Protein AF-A0A953ENS4-F1 (afdb_monomer)

Secondary structure (DSSP, 8-state):
-HHHHHHH-TT--HHHHHHHHTTTTTGGGS-GGGS-SHHHHHHHHHHHHHHHHHHHHHHHHHHTT--HHHHHHHHHHHHTTTTTT-HHHHHHHHHHHHHIIIIIHHHHHHHHGGGHHHHHHHHHTT--HHHHHHHHHS---HHHHHHHHHHHSPP-

Radius of gyration: 16.5 Å; Cα contacts (8 Å, |Δi|>4): 152; chains: 1; bounding box: 38×35×41 Å

pLDDT: mean 93.65, std 7.54, range [42.72, 98.81]

Mean predicted aligned error: 3.53 Å

Sequence (156 aa):
MTAWLHVLAPDADDAQRLAARAHHFRRWTTPRTDCPAGRAGYLRWRRDAHRRHAEEVGGLLRTCGVDETVIADTMRIVAKDGLRTDSRVQVHEDALCLVFFELQGMSTAALLGERTEGVVAKTLAKMSDLGRGHLAEASIAPEVRAVIDAALSPEG

Nearest PDB structures (foldseek):
  5dqw-assembly1_B  TM=6.756E-01  e=1.036E+00  Bacillus subtilis
  2pq7-assembly1_A-2  TM=4.472E-01  e=1.397E+00  uncultured Thermotogales bacterium
  2qgs-assembly1_B  TM=3.469E-01  e=6.864E+00  Staphylococcus epidermidis ATCC 12228

Foldseek 3Di:
DQVLCCVLPVPDDPLLNLLLVLALPVVVVDDLVVFDDDDVRNVVSVLVSLQVSLVVSLVVVVVVVDDVVSSVSNSCLSSLPCQVNDPSNLSSLLSVLLCCQAPPLVVVCVVQPVCSLVVLLVSVVSHDPSSVVVSVVRDGDVVSVVSNVVSVDPPD

Solvent-accessible surface area (backbone atoms only — not comparable to full-atom values): 8587 Å² total; per-residue (Å²): 72,60,69,45,37,49,71,78,38,73,83,57,48,70,27,55,56,50,24,39,72,46,60,72,44,71,49,80,81,60,54,73,84,82,42,59,78,64,70,70,30,49,55,50,51,54,54,54,47,24,49,48,31,14,54,54,50,38,54,52,41,52,77,71,70,51,56,68,69,46,37,54,50,18,24,34,44,46,44,47,56,48,59,86,77,33,68,76,28,34,51,54,50,18,22,47,49,47,44,37,48,51,78,38,30,63,68,48,34,71,74,42,52,90,50,31,61,68,48,51,48,58,50,57,75,66,39,50,71,70,40,50,56,51,52,74,73,48,81,48,56,69,73,50,45,54,53,50,52,59,66,67,47,76,83,128

Structure (mmCIF, N/CA/C/O backbone):
data_AF-A0A953ENS4-F1
#
_entry.id   AF-A0A953ENS4-F1
#
loop_
_atom_site.group_PDB
_atom_site.id
_atom_site.type_symbol
_atom_site.label_atom_id
_atom_site.label_alt_id
_atom_site.label_comp_id
_atom_site.label_asym_id
_atom_site.label_entity_id
_atom_site.label_seq_id
_atom_site.pdbx_PDB_ins_code
_atom_site.Cartn_x
_atom_site.Cartn_y
_atom_site.Cartn_z
_atom_site.occupancy
_atom_site.B_iso_or_equiv
_atom_site.auth_seq_id
_atom_site.auth_comp_id
_atom_site.auth_asym_id
_atom_site.auth_atom_id
_atom_site.pdbx_PDB_model_num
ATOM 1 N N . MET A 1 1 ? 5.106 -4.814 4.179 1.00 95.06 1 MET A N 1
ATOM 2 C CA . MET A 1 1 ? 3.977 -3.950 4.591 1.00 95.06 1 MET A CA 1
ATOM 3 C C . MET A 1 1 ? 4.139 -3.481 6.023 1.00 95.06 1 MET A C 1
ATOM 5 O O . MET A 1 1 ? 4.412 -2.310 6.209 1.00 95.06 1 MET A O 1
ATOM 9 N N . THR A 1 2 ? 4.038 -4.360 7.028 1.00 96.81 2 THR A N 1
ATOM 10 C CA . THR A 1 2 ? 4.109 -3.965 8.451 1.00 96.81 2 THR A CA 1
ATOM 11 C C . THR A 1 2 ? 5.393 -3.229 8.841 1.00 96.81 2 THR A C 1
ATOM 13 O O . THR A 1 2 ? 5.307 -2.258 9.585 1.00 96.81 2 THR A O 1
ATOM 16 N N . ALA A 1 3 ? 6.554 -3.656 8.327 1.00 96.62 3 ALA A N 1
ATOM 17 C CA . ALA A 1 3 ? 7.828 -2.975 8.572 1.00 96.62 3 ALA A CA 1
ATOM 18 C C . ALA A 1 3 ? 7.807 -1.531 8.042 1.00 96.62 3 ALA A C 1
ATOM 20 O O . ALA A 1 3 ? 8.006 -0.593 8.802 1.00 96.62 3 ALA A O 1
ATOM 21 N N . TRP A 1 4 ? 7.444 -1.347 6.770 1.00 97.75 4 TRP A N 1
ATOM 22 C CA . TRP A 1 4 ? 7.308 -0.015 6.179 1.00 97.75 4 TRP A CA 1
ATOM 23 C C . TRP A 1 4 ? 6.231 0.847 6.837 1.00 97.75 4 TRP A C 1
ATOM 25 O O . TRP A 1 4 ? 6.435 2.046 6.963 1.00 97.75 4 TRP A O 1
ATOM 35 N N . LEU A 1 5 ? 5.125 0.266 7.316 1.00 98.19 5 LEU A N 1
ATOM 36 C CA . LEU A 1 5 ? 4.141 1.022 8.095 1.00 98.19 5 LEU A CA 1
ATOM 37 C C . LEU A 1 5 ? 4.766 1.596 9.376 1.00 98.19 5 LEU A C 1
ATOM 39 O O . LEU A 1 5 ? 4.524 2.754 9.673 1.00 98.19 5 LEU A O 1
ATOM 43 N N . HIS A 1 6 ? 5.585 0.825 10.103 1.00 97.69 6 HIS A N 1
ATOM 44 C CA . HIS A 1 6 ? 6.248 1.323 11.320 1.00 97.69 6 HIS A CA 1
ATOM 45 C C . HIS A 1 6 ? 7.221 2.468 11.035 1.00 97.69 6 HIS A C 1
ATOM 47 O O . HIS A 1 6 ? 7.390 3.335 11.882 1.00 97.69 6 HIS A O 1
ATOM 53 N N . VAL A 1 7 ? 7.854 2.470 9.860 1.00 97.81 7 VAL A N 1
ATOM 54 C CA . VAL A 1 7 ? 8.747 3.557 9.439 1.00 97.81 7 VAL A CA 1
ATOM 55 C C . VAL A 1 7 ? 7.943 4.797 9.039 1.00 97.81 7 VAL A C 1
ATOM 57 O O . VAL A 1 7 ? 8.233 5.892 9.503 1.00 97.81 7 VAL A O 1
ATOM 60 N N . LEU A 1 8 ? 6.918 4.626 8.199 1.00 97.94 8 LEU A N 1
ATOM 61 C CA . LEU A 1 8 ? 6.158 5.733 7.606 1.00 97.94 8 LEU A CA 1
ATOM 62 C C . LEU A 1 8 ? 5.118 6.352 8.549 1.00 97.94 8 LEU A C 1
ATOM 64 O O . LEU A 1 8 ? 4.773 7.521 8.406 1.00 97.94 8 LEU A O 1
ATOM 68 N N . ALA A 1 9 ? 4.580 5.562 9.474 1.00 97.81 9 ALA A N 1
ATOM 69 C CA . ALA A 1 9 ? 3.610 5.985 10.475 1.00 97.81 9 ALA A CA 1
ATOM 70 C C . ALA A 1 9 ? 3.875 5.240 11.798 1.00 97.81 9 ALA A C 1
ATOM 72 O O . ALA A 1 9 ? 3.176 4.272 12.112 1.00 97.81 9 ALA A O 1
ATOM 73 N N . PRO A 1 10 ? 4.877 5.673 12.587 1.00 97.44 10 PRO A N 1
ATOM 74 C CA . PRO A 1 10 ? 5.221 5.045 13.868 1.00 97.44 10 PRO A CA 1
ATOM 75 C C . PRO A 1 10 ? 4.040 4.978 14.848 1.00 97.44 10 PRO A C 1
ATOM 77 O O . PRO A 1 10 ? 3.871 3.987 15.562 1.00 97.44 10 PRO A O 1
ATOM 80 N N . ASP A 1 11 ? 3.174 5.992 14.801 1.00 97.06 11 ASP A N 1
ATOM 81 C CA . ASP A 1 11 ? 1.976 6.123 15.635 1.00 97.06 11 ASP A CA 1
ATOM 82 C C . ASP A 1 11 ? 0.719 5.519 14.985 1.00 97.06 11 ASP A C 1
ATOM 84 O O . ASP A 1 11 ? -0.401 5.832 15.383 1.00 97.06 11 ASP A O 1
ATOM 88 N N . ALA A 1 12 ? 0.882 4.659 13.970 1.00 97.94 12 ALA A N 1
ATOM 89 C CA . ALA A 1 12 ? -0.232 3.994 13.303 1.00 97.94 12 ALA A CA 1
ATOM 90 C C . ALA A 1 12 ? -1.148 3.292 14.315 1.00 97.94 12 ALA A C 1
ATOM 92 O O . ALA A 1 12 ? -0.686 2.494 15.143 1.00 97.94 12 ALA A O 1
ATOM 93 N N . ASP A 1 13 ? -2.446 3.563 14.205 1.00 98.06 13 ASP A N 1
ATOM 94 C CA . ASP A 1 13 ? -3.473 2.978 15.062 1.00 98.06 13 ASP A CA 1
ATOM 95 C C . ASP A 1 13 ? -3.755 1.501 14.734 1.00 98.06 13 ASP A C 1
ATOM 97 O O . ASP A 1 13 ? -3.183 0.904 13.812 1.00 98.06 13 ASP A O 1
ATOM 101 N N . ASP A 1 14 ? -4.652 0.889 15.507 1.00 98.25 14 ASP A N 1
ATOM 102 C CA . ASP A 1 14 ? -5.014 -0.517 15.338 1.00 98.25 14 ASP A CA 1
ATOM 103 C C . ASP A 1 14 ? -5.580 -0.814 13.947 1.00 98.25 14 ASP A C 1
ATOM 105 O O . ASP A 1 14 ? -5.239 -1.844 13.358 1.00 98.25 14 ASP A O 1
ATOM 109 N N . ALA A 1 15 ? -6.367 0.096 13.367 1.00 98.56 15 ALA A N 1
ATOM 110 C CA . ALA A 1 15 ? -6.934 -0.099 12.038 1.00 98.56 15 ALA A CA 1
ATOM 111 C C . ALA A 1 15 ? -5.8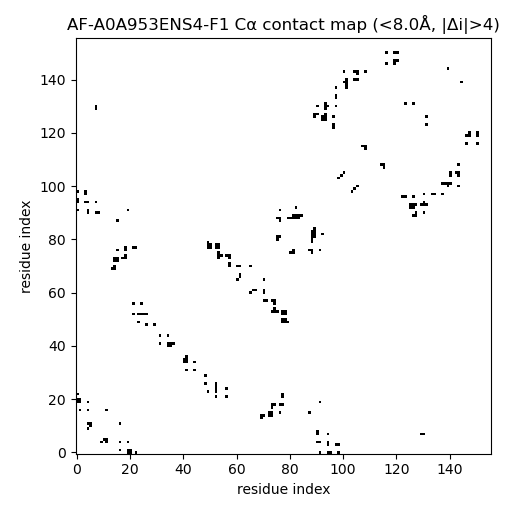49 -0.122 10.951 1.00 98.56 15 ALA A C 1
ATOM 113 O O . ALA A 1 15 ? -5.845 -1.005 10.088 1.00 98.56 15 ALA A O 1
ATOM 114 N N . GLN A 1 16 ? -4.869 0.782 11.018 1.00 98.62 16 GLN A N 1
ATOM 115 C CA . GLN A 1 16 ? -3.711 0.774 10.122 1.00 98.62 16 GLN A CA 1
ATOM 116 C C . GLN A 1 16 ? -2.858 -0.489 10.319 1.00 98.62 16 GLN A C 1
ATOM 118 O O . GLN A 1 16 ? -2.477 -1.158 9.352 1.00 98.62 16 GLN A O 1
ATOM 123 N N . ARG A 1 17 ? -2.602 -0.906 11.564 1.00 98.62 17 ARG A N 1
ATOM 124 C CA . ARG A 1 17 ? -1.836 -2.136 11.845 1.00 98.62 17 ARG A CA 1
ATOM 125 C C . ARG 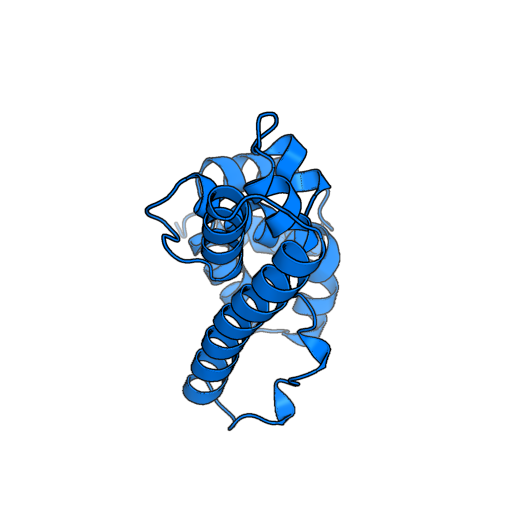A 1 17 ? -2.530 -3.383 11.293 1.00 98.62 17 ARG A C 1
ATOM 127 O O . ARG A 1 17 ? -1.863 -4.249 10.716 1.00 98.62 17 ARG A O 1
ATOM 134 N N . LEU A 1 18 ? -3.852 -3.476 11.439 1.00 98.62 18 LEU A N 1
ATOM 135 C CA . LEU A 1 18 ? -4.664 -4.558 10.880 1.00 98.62 18 LEU A CA 1
ATOM 136 C C . LEU A 1 18 ? -4.660 -4.518 9.349 1.00 98.62 18 LEU A C 1
ATOM 138 O O . LEU A 1 18 ? -4.361 -5.531 8.713 1.00 98.62 18 LEU A O 1
ATOM 142 N N . ALA A 1 19 ? -4.883 -3.349 8.746 1.00 98.62 19 ALA A N 1
ATOM 143 C CA . ALA A 1 19 ? -4.909 -3.189 7.295 1.00 98.62 19 ALA A CA 1
ATOM 144 C C . ALA A 1 19 ? -3.568 -3.551 6.633 1.00 98.62 19 ALA A C 1
ATOM 146 O O . ALA A 1 19 ? -3.547 -4.166 5.565 1.00 98.62 19 ALA A O 1
ATOM 147 N N . ALA A 1 20 ? -2.432 -3.240 7.268 1.00 98.31 20 ALA A N 1
ATOM 148 C CA . ALA A 1 20 ? -1.116 -3.623 6.753 1.00 98.31 20 ALA A CA 1
ATOM 149 C C . ALA A 1 20 ? -0.892 -5.144 6.753 1.00 98.31 20 ALA A C 1
ATOM 151 O O . ALA A 1 20 ? -0.244 -5.661 5.840 1.00 98.31 20 ALA A O 1
ATOM 152 N N . ARG A 1 21 ? -1.436 -5.865 7.743 1.00 98.00 21 ARG A N 1
ATOM 153 C CA . ARG A 1 21 ? -1.402 -7.339 7.800 1.00 98.00 21 ARG A CA 1
ATOM 154 C C . ARG A 1 21 ? -2.391 -7.979 6.827 1.00 98.00 21 ARG A C 1
ATOM 156 O O . ARG A 1 21 ? -2.110 -9.034 6.273 1.00 98.00 21 ARG A O 1
ATOM 163 N N . ALA A 1 22 ? -3.513 -7.313 6.584 1.00 97.69 22 ALA A N 1
ATOM 164 C CA . ALA A 1 22 ? -4.539 -7.713 5.628 1.00 97.69 22 ALA A CA 1
ATOM 165 C C . ALA A 1 22 ? -4.201 -7.361 4.165 1.00 97.69 22 ALA A C 1
ATOM 167 O O . ALA A 1 22 ? -5.022 -7.533 3.260 1.00 97.69 22 ALA A O 1
ATOM 168 N N . HIS A 1 23 ? -2.998 -6.856 3.893 1.00 91.81 23 HIS A N 1
ATOM 169 C CA . HIS A 1 23 ? -2.596 -6.525 2.537 1.00 91.81 23 HIS A CA 1
ATOM 170 C C . HIS A 1 23 ? -2.669 -7.755 1.611 1.00 91.81 23 HIS A C 1
ATOM 172 O O . HIS A 1 23 ? -2.073 -8.792 1.888 1.00 91.81 23 HIS A O 1
ATOM 178 N N . HIS A 1 24 ? -3.402 -7.626 0.495 1.00 93.00 24 HIS A N 1
ATOM 179 C CA . HIS A 1 24 ? -3.693 -8.724 -0.442 1.00 93.00 24 HIS A CA 1
ATOM 180 C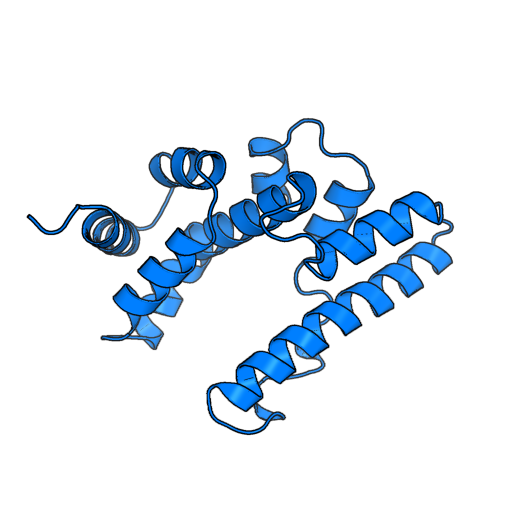 C . HIS A 1 24 ? -4.367 -9.953 0.204 1.00 93.00 24 HIS A C 1
ATOM 182 O O . HIS A 1 24 ? -4.174 -11.077 -0.270 1.00 93.00 24 HIS A O 1
ATOM 188 N N . PHE A 1 25 ? -5.168 -9.750 1.256 1.00 97.56 25 PHE A N 1
ATOM 189 C CA . PHE A 1 25 ? -5.870 -10.820 1.965 1.00 97.56 25 PHE A CA 1
ATOM 190 C C . PHE A 1 25 ? -6.593 -11.776 1.008 1.00 97.56 25 PHE A C 1
ATOM 192 O O . PHE A 1 25 ? -7.473 -11.362 0.266 1.00 97.56 25 PHE A O 1
ATOM 199 N N . ARG A 1 26 ? -6.206 -13.059 1.003 1.00 95.94 26 ARG A N 1
ATOM 200 C CA . ARG A 1 26 ? -6.797 -14.104 0.144 1.00 95.94 26 ARG A CA 1
ATOM 201 C C . ARG A 1 26 ? -6.823 -13.792 -1.353 1.00 95.94 26 ARG A C 1
ATOM 203 O O . ARG A 1 26 ? -7.544 -14.438 -2.099 1.00 95.94 26 ARG A O 1
ATOM 210 N N . ARG A 1 27 ? -5.974 -12.889 -1.851 1.00 94.94 27 ARG A N 1
ATOM 211 C CA . ARG A 1 27 ? -5.944 -12.515 -3.279 1.00 94.94 27 ARG A CA 1
ATOM 212 C C . ARG A 1 27 ? -5.781 -13.712 -4.228 1.00 94.94 27 ARG A C 1
ATOM 214 O O . ARG A 1 27 ? -6.263 -13.660 -5.359 1.00 94.94 27 ARG A O 1
ATOM 221 N N . TRP A 1 28 ? -5.114 -14.777 -3.776 1.00 94.38 28 TRP A N 1
ATOM 222 C CA . TRP A 1 28 ? -4.890 -16.011 -4.539 1.00 94.38 28 TRP A CA 1
ATOM 223 C C . TRP A 1 28 ? -6.174 -16.791 -4.862 1.00 94.38 28 TRP A C 1
ATOM 225 O O . TRP A 1 28 ? -6.154 -17.588 -5.792 1.00 94.38 28 TRP A O 1
ATOM 235 N N . THR A 1 29 ? -7.285 -16.563 -4.152 1.00 94.50 29 THR A N 1
ATOM 236 C CA . THR A 1 29 ? -8.568 -17.248 -4.408 1.00 94.50 29 THR A CA 1
ATOM 237 C C . THR A 1 29 ? -9.302 -16.711 -5.635 1.00 94.50 29 THR A C 1
ATOM 239 O O . THR A 1 29 ? -10.211 -17.361 -6.138 1.00 94.50 29 THR A O 1
ATOM 242 N N . THR A 1 30 ? -8.895 -15.545 -6.147 1.00 92.12 30 THR A N 1
ATOM 243 C CA . THR A 1 30 ? -9.400 -14.983 -7.406 1.00 92.12 30 THR A CA 1
ATOM 244 C C . THR A 1 30 ? -8.243 -14.650 -8.345 1.00 92.12 30 THR A C 1
ATOM 246 O O . THR A 1 30 ? -7.838 -13.482 -8.429 1.00 92.12 30 THR A O 1
ATOM 249 N N . PRO A 1 31 ? -7.671 -15.654 -9.029 1.00 93.44 31 PRO A N 1
ATOM 250 C CA . PRO A 1 31 ? -6.602 -15.460 -9.999 1.00 93.44 31 PRO A CA 1
ATOM 251 C C . PRO A 1 31 ? -6.944 -14.418 -11.069 1.00 93.44 31 PRO A C 1
ATOM 253 O O . PRO A 1 31 ? -8.076 -14.307 -11.538 1.00 93.44 31 PRO A O 1
ATOM 256 N N . ARG A 1 32 ? -5.938 -13.654 -11.517 1.00 91.94 32 ARG A N 1
ATOM 257 C CA . ARG A 1 32 ? -6.112 -12.701 -12.630 1.00 91.94 32 ARG A CA 1
ATOM 258 C C . ARG A 1 32 ? -6.535 -13.411 -13.921 1.00 91.94 32 ARG A C 1
ATOM 260 O O . ARG A 1 32 ? -7.211 -12.791 -14.738 1.00 91.94 32 ARG A O 1
ATOM 267 N N . THR A 1 33 ? -6.121 -14.657 -14.123 1.00 92.38 33 THR A N 1
ATOM 268 C CA . THR A 1 33 ? -6.416 -15.472 -15.314 1.00 92.38 33 THR A CA 1
ATOM 269 C C . THR A 1 33 ? -7.905 -15.709 -15.528 1.00 92.38 33 THR A C 1
ATOM 271 O O . THR A 1 33 ? -8.327 -15.853 -16.669 1.00 92.38 33 THR A O 1
ATOM 274 N N . ASP A 1 34 ? -8.702 -15.637 -14.464 1.00 90.81 34 ASP A N 1
ATOM 275 C CA . ASP A 1 34 ? -10.141 -15.917 -14.505 1.00 90.81 34 ASP A CA 1
ATOM 276 C C . ASP A 1 34 ? -10.952 -14.699 -14.980 1.00 90.81 34 ASP A C 1
ATOM 278 O O . ASP A 1 34 ? -12.163 -14.762 -15.175 1.00 90.81 34 ASP A O 1
ATOM 282 N N . CYS A 1 35 ? -10.291 -13.552 -15.168 1.00 90.62 35 CYS A N 1
ATOM 283 C CA . CYS A 1 35 ? -10.904 -12.320 -15.650 1.00 90.62 35 CYS A CA 1
ATOM 284 C C . CYS A 1 35 ? -10.548 -12.051 -17.120 1.00 90.62 35 CYS A C 1
ATOM 286 O O . CYS A 1 35 ? -9.421 -12.336 -17.537 1.00 90.62 35 CYS A O 1
ATOM 288 N N . PRO A 1 36 ? -11.430 -11.381 -17.893 1.00 94.50 36 PRO A N 1
ATOM 289 C CA . PRO A 1 36 ? -11.154 -11.032 -19.284 1.00 94.50 36 PRO A CA 1
ATOM 290 C C . PRO A 1 36 ? -9.785 -10.372 -19.483 1.00 94.50 36 PRO A C 1
ATOM 292 O O . PRO A 1 36 ? -9.315 -9.585 -18.648 1.00 94.50 36 PRO A O 1
ATOM 295 N N . ALA A 1 37 ? -9.127 -10.690 -20.594 1.00 93.94 37 ALA A N 1
ATOM 296 C CA . ALA A 1 37 ? -7.833 -10.118 -20.942 1.00 93.94 37 ALA A CA 1
ATOM 297 C C . ALA A 1 37 ? -7.902 -8.586 -21.130 1.00 93.94 37 ALA A C 1
ATOM 299 O O . ALA A 1 37 ? -8.968 -7.970 -21.204 1.00 93.94 37 ALA A O 1
ATOM 300 N N . GLY A 1 38 ? -6.730 -7.954 -21.179 1.00 93.81 38 GLY A N 1
ATOM 301 C CA . GLY A 1 38 ? -6.604 -6.519 -21.421 1.00 93.81 38 GLY A CA 1
ATOM 302 C C . GLY A 1 38 ? -6.820 -5.629 -20.192 1.00 93.81 38 GLY A C 1
ATOM 303 O O . GLY A 1 38 ? -7.083 -6.076 -19.067 1.00 93.81 38 GLY A O 1
ATOM 304 N N . ARG A 1 39 ? -6.661 -4.320 -20.420 1.00 92.62 39 ARG A N 1
ATOM 305 C CA . ARG A 1 39 ? -6.637 -3.284 -19.375 1.00 92.62 39 ARG A CA 1
ATOM 306 C C . ARG A 1 39 ? -7.957 -3.189 -18.612 1.00 92.62 39 ARG A C 1
ATOM 308 O O . ARG A 1 39 ? -7.941 -3.127 -17.387 1.00 92.62 39 ARG A O 1
ATOM 315 N N . ALA A 1 40 ? -9.088 -3.197 -19.316 1.00 95.44 40 ALA A N 1
ATOM 316 C CA . ALA A 1 40 ? -10.402 -3.055 -18.691 1.00 95.44 40 ALA A CA 1
ATOM 317 C C . ALA A 1 40 ? -10.716 -4.225 -17.741 1.00 95.44 40 ALA A C 1
ATOM 319 O O . ALA A 1 40 ? -11.160 -3.999 -16.616 1.00 95.44 40 ALA A O 1
ATOM 320 N N . GLY A 1 41 ? -10.417 -5.462 -18.155 1.00 96.19 41 GLY A N 1
ATOM 321 C CA . GLY A 1 41 ? -10.568 -6.643 -17.302 1.00 96.19 41 GLY A CA 1
ATOM 322 C C . GLY A 1 41 ? -9.652 -6.604 -16.077 1.00 96.19 41 GLY A C 1
ATOM 323 O O . GLY A 1 41 ? -10.108 -6.864 -14.968 1.00 96.19 41 GLY A O 1
ATOM 324 N N . TYR A 1 42 ? -8.397 -6.173 -16.248 1.00 94.31 42 TYR A N 1
ATOM 325 C CA . TYR A 1 42 ? -7.458 -5.997 -15.133 1.00 94.31 42 TYR A CA 1
ATOM 326 C C . TYR A 1 42 ? -7.938 -4.964 -14.103 1.00 94.31 42 TYR A C 1
ATOM 328 O O . TYR A 1 42 ? -7.878 -5.217 -12.900 1.00 94.31 42 TYR A O 1
ATOM 336 N N . LEU A 1 43 ? -8.426 -3.805 -14.558 1.00 93.88 43 LEU A N 1
ATOM 337 C CA . LEU A 1 43 ? -8.891 -2.747 -13.661 1.00 93.88 43 LEU A CA 1
ATOM 338 C C . LEU A 1 43 ? -10.135 -3.169 -12.871 1.00 93.88 43 LEU A C 1
ATOM 340 O O . LEU A 1 43 ? -10.200 -2.885 -11.675 1.00 93.88 43 LEU A O 1
ATOM 344 N N . ARG A 1 44 ? -11.078 -3.879 -13.512 1.00 95.06 44 ARG A N 1
ATOM 345 C CA . ARG A 1 44 ? -12.245 -4.459 -12.828 1.00 95.06 44 ARG A CA 1
ATOM 346 C C . ARG A 1 44 ? -11.818 -5.473 -11.773 1.00 95.06 44 ARG A C 1
ATOM 348 O O . ARG A 1 44 ? -12.140 -5.281 -10.608 1.00 95.06 44 ARG A O 1
ATOM 355 N N . TRP A 1 45 ? -11.003 -6.456 -12.161 1.00 96.38 45 TRP A N 1
ATOM 356 C CA . TRP A 1 45 ? -10.480 -7.471 -11.245 1.00 96.38 45 TRP A CA 1
ATOM 357 C C . TRP A 1 45 ? -9.804 -6.855 -10.019 1.00 96.38 45 TRP A C 1
ATOM 359 O O . TRP A 1 45 ? -10.096 -7.238 -8.892 1.00 96.38 45 TRP A O 1
ATOM 369 N N . ARG A 1 46 ? -8.936 -5.856 -10.223 1.00 94.75 46 ARG A N 1
ATOM 370 C CA . ARG A 1 46 ? -8.234 -5.177 -9.128 1.00 94.75 46 ARG A CA 1
ATOM 371 C C . ARG A 1 46 ? -9.200 -4.478 -8.168 1.00 94.75 46 ARG A C 1
ATOM 373 O O . ARG A 1 46 ? -9.039 -4.603 -6.959 1.00 94.75 46 ARG A O 1
ATOM 380 N N . ARG A 1 47 ? -10.188 -3.750 -8.696 1.00 94.50 47 ARG A N 1
ATOM 381 C CA . ARG A 1 47 ? -11.207 -3.068 -7.881 1.00 94.50 47 ARG A CA 1
ATOM 382 C C . ARG A 1 47 ? -12.039 -4.075 -7.087 1.00 94.50 47 ARG A C 1
ATOM 384 O O . ARG A 1 47 ? -12.236 -3.893 -5.891 1.00 94.50 47 ARG A O 1
ATOM 391 N N . ASP A 1 48 ? -12.496 -5.138 -7.741 1.00 95.25 48 ASP A N 1
ATOM 392 C CA . ASP A 1 48 ? -13.316 -6.162 -7.096 1.00 95.25 48 ASP A CA 1
ATOM 393 C C . ASP A 1 48 ? -12.508 -6.947 -6.047 1.00 95.25 48 ASP A C 1
ATOM 395 O O . ASP A 1 48 ?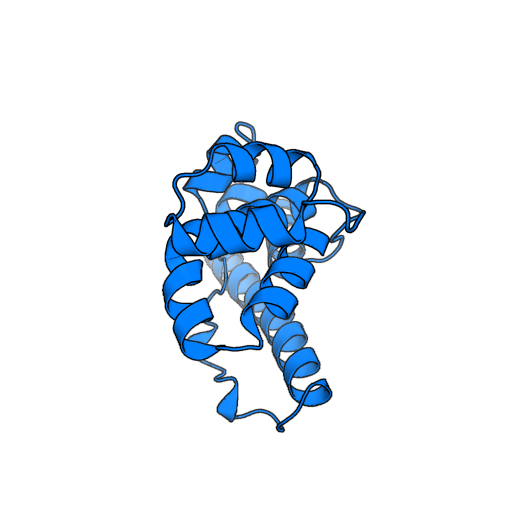 -13.051 -7.310 -5.008 1.00 95.25 48 ASP A O 1
ATOM 399 N N . ALA A 1 49 ? -11.201 -7.138 -6.270 1.00 96.12 49 ALA A N 1
ATOM 400 C CA . ALA A 1 49 ? -10.294 -7.703 -5.277 1.00 96.12 49 ALA A CA 1
ATOM 401 C C . ALA A 1 49 ? -10.183 -6.818 -4.029 1.00 96.12 49 ALA A C 1
ATOM 403 O O . ALA A 1 49 ? -10.353 -7.324 -2.929 1.00 96.12 49 ALA A O 1
ATOM 404 N N . HIS A 1 50 ? -9.967 -5.505 -4.175 1.00 95.88 50 HIS A N 1
ATOM 405 C CA . HIS A 1 50 ? -9.906 -4.593 -3.024 1.00 95.88 50 HIS A CA 1
ATOM 406 C C . HIS A 1 50 ? -11.189 -4.635 -2.180 1.00 95.88 50 HIS A C 1
ATOM 408 O O . HIS A 1 50 ? -11.105 -4.767 -0.960 1.00 95.88 50 HIS A O 1
ATOM 414 N N . ARG A 1 51 ? -12.363 -4.584 -2.830 1.00 96.38 51 ARG A N 1
ATOM 415 C CA . ARG A 1 51 ? -13.664 -4.681 -2.148 1.00 96.38 51 ARG A CA 1
ATOM 416 C C . ARG A 1 51 ? -13.785 -5.990 -1.366 1.00 96.38 51 ARG A C 1
ATOM 418 O O . ARG A 1 51 ? -14.063 -5.960 -0.175 1.00 96.38 51 ARG A O 1
ATOM 425 N N . ARG A 1 52 ? -13.510 -7.124 -2.015 1.00 97.25 52 ARG A N 1
ATOM 426 C CA . ARG A 1 52 ? -13.602 -8.442 -1.375 1.00 97.25 52 ARG A CA 1
ATOM 427 C C . ARG A 1 52 ? -12.633 -8.589 -0.208 1.00 97.25 52 ARG A C 1
ATOM 429 O O . ARG A 1 52 ? -13.019 -9.098 0.835 1.00 97.25 52 ARG A O 1
ATOM 436 N N . HIS A 1 53 ? -11.386 -8.136 -0.365 1.00 98.12 53 HIS A N 1
ATOM 437 C CA . HIS A 1 53 ? -10.411 -8.171 0.723 1.00 98.12 53 HIS A CA 1
ATOM 438 C C . HIS A 1 53 ? -10.941 -7.405 1.941 1.00 98.12 53 HIS A C 1
ATOM 440 O O . HIS A 1 53 ? -10.867 -7.919 3.049 1.00 98.12 53 HIS A O 1
ATOM 446 N N . ALA A 1 54 ? -11.507 -6.211 1.737 1.00 98.25 54 ALA A N 1
ATOM 447 C CA . ALA A 1 54 ? -12.092 -5.425 2.817 1.00 98.25 54 ALA A CA 1
ATOM 448 C C . ALA A 1 54 ? -13.284 -6.149 3.467 1.00 98.25 54 ALA A C 1
ATOM 450 O O . ALA A 1 54 ? -13.314 -6.290 4.684 1.00 98.25 54 ALA A O 1
ATOM 451 N N . GLU A 1 55 ? -14.228 -6.664 2.676 1.00 98.19 55 GLU A N 1
ATOM 452 C CA . GLU A 1 55 ? -15.401 -7.399 3.175 1.00 98.19 55 GLU A CA 1
ATOM 453 C C . GLU A 1 55 ? -15.012 -8.641 3.991 1.00 98.19 55 GLU A C 1
ATOM 455 O O . GLU A 1 55 ? -15.502 -8.827 5.106 1.00 98.19 55 GLU A O 1
ATOM 460 N N . GLU A 1 56 ? -14.099 -9.470 3.478 1.00 98.50 56 GLU A N 1
ATOM 461 C CA . GLU A 1 56 ? -13.662 -10.689 4.165 1.00 98.50 56 GLU A CA 1
ATOM 462 C C . GLU A 1 56 ? -12.861 -10.390 5.437 1.00 98.50 56 GLU A C 1
ATOM 464 O O . GLU A 1 56 ? -13.054 -11.056 6.455 1.00 98.50 56 GLU A O 1
ATOM 469 N N . VAL A 1 57 ? -11.986 -9.379 5.402 1.00 98.62 57 VAL A N 1
ATOM 470 C CA . VAL A 1 57 ? -11.237 -8.930 6.584 1.00 98.62 57 VAL A CA 1
ATOM 471 C C . VAL A 1 57 ? -12.198 -8.388 7.631 1.00 98.62 57 VAL A C 1
ATOM 473 O O . VAL A 1 57 ? -12.099 -8.773 8.790 1.00 98.62 57 VAL A O 1
ATOM 476 N N . GLY A 1 58 ? -13.168 -7.562 7.238 1.00 98.69 58 GLY A N 1
ATOM 477 C CA . GLY A 1 58 ? -14.181 -7.054 8.156 1.00 98.69 58 GLY A CA 1
ATOM 478 C C . GLY A 1 58 ? -15.008 -8.175 8.779 1.00 98.69 58 GLY A C 1
ATOM 479 O O . GLY A 1 58 ? -15.217 -8.185 9.988 1.00 98.69 58 GLY A O 1
ATOM 480 N N . GLY A 1 59 ? -15.424 -9.165 7.983 1.00 98.62 59 GLY A N 1
ATOM 481 C CA . GLY A 1 59 ? -16.089 -10.368 8.485 1.00 98.62 59 GLY A CA 1
ATOM 482 C C . GLY A 1 59 ? -15.247 -11.103 9.529 1.00 98.62 59 GLY A C 1
ATOM 483 O O . GLY A 1 59 ? -15.738 -11.382 10.620 1.00 98.62 59 GLY A O 1
ATOM 484 N N . LEU A 1 60 ? -13.967 -11.347 9.235 1.00 98.69 60 LEU A N 1
ATOM 485 C CA . LEU A 1 60 ? -13.039 -11.996 10.164 1.00 98.69 60 LEU A CA 1
ATOM 486 C C . LEU A 1 60 ? -12.875 -11.197 11.465 1.00 98.69 60 LEU A C 1
ATOM 488 O O . LEU A 1 60 ? -12.998 -11.765 12.546 1.00 98.69 60 LEU A O 1
ATOM 492 N N . LEU A 1 61 ? -12.650 -9.886 11.381 1.00 98.69 61 LEU A N 1
ATOM 493 C CA . LEU A 1 61 ? -12.449 -9.041 12.560 1.00 98.69 61 LEU A CA 1
ATOM 494 C C . LEU A 1 61 ? -13.687 -9.000 13.466 1.00 98.69 61 LEU A C 1
ATOM 496 O O . LEU A 1 61 ? -13.536 -9.042 14.687 1.00 98.69 61 LEU A O 1
ATOM 500 N N . ARG A 1 62 ? -14.902 -9.023 12.895 1.00 98.62 62 ARG A N 1
ATOM 501 C CA . ARG A 1 62 ? -16.143 -9.146 13.682 1.00 98.62 62 ARG A CA 1
ATOM 502 C C . ARG A 1 62 ? -16.188 -10.453 14.467 1.00 98.62 62 ARG A C 1
ATOM 504 O O . ARG A 1 62 ? -16.557 -10.436 15.636 1.00 98.62 62 ARG A O 1
ATOM 511 N N . THR A 1 63 ? -15.757 -11.575 13.878 1.00 98.56 63 THR A N 1
ATOM 512 C CA . THR A 1 63 ? -15.684 -12.856 14.614 1.00 98.56 63 THR A CA 1
ATOM 513 C C . THR A 1 63 ? -14.677 -12.831 15.762 1.00 98.56 63 THR A C 1
ATOM 515 O O . THR A 1 63 ? -14.814 -13.591 16.716 1.00 98.56 63 THR A O 1
ATOM 518 N N . CYS A 1 64 ? -13.689 -11.938 15.694 1.00 98.25 64 CYS A N 1
ATOM 519 C CA . CYS A 1 64 ? -12.713 -11.718 16.755 1.00 98.25 64 CYS A CA 1
ATOM 520 C C . CYS A 1 64 ? -13.175 -10.695 17.809 1.00 98.25 64 CYS A C 1
ATOM 522 O O . CYS A 1 64 ? -12.426 -10.442 18.748 1.00 98.25 64 CYS A O 1
ATOM 524 N N . GLY A 1 65 ? -14.367 -10.101 17.668 1.00 98.19 65 GLY A N 1
ATOM 525 C CA . GLY A 1 65 ? -14.894 -9.110 18.611 1.00 98.19 65 GLY A CA 1
ATOM 526 C C . GLY A 1 65 ? -14.216 -7.737 18.537 1.00 98.19 65 GLY A C 1
ATOM 527 O O . GLY A 1 65 ? -14.219 -7.010 19.527 1.00 98.19 65 GLY A O 1
ATOM 528 N N . VAL A 1 66 ? -13.610 -7.387 17.398 1.00 98.56 66 VAL A N 1
ATOM 529 C CA . VAL A 1 66 ? -13.014 -6.057 17.187 1.00 98.56 66 VAL A CA 1
ATOM 530 C C . VAL A 1 66 ? -14.116 -4.998 17.087 1.00 98.56 66 VAL A C 1
ATOM 532 O O . VAL A 1 66 ? -15.184 -5.259 16.535 1.00 98.56 66 VAL A O 1
ATOM 535 N N . ASP A 1 67 ? -13.849 -3.803 17.614 1.00 98.50 67 ASP A N 1
ATOM 536 C CA . ASP A 1 67 ? -14.778 -2.674 17.566 1.00 98.50 67 ASP A CA 1
ATOM 537 C C . ASP A 1 67 ? -15.147 -2.278 16.122 1.00 98.50 67 ASP A C 1
ATOM 539 O O . ASP A 1 67 ? -14.290 -2.217 15.236 1.00 98.50 67 ASP A O 1
ATOM 543 N N . GLU A 1 68 ? -16.426 -1.976 15.877 1.00 98.31 68 GLU A N 1
ATOM 544 C CA . GLU A 1 68 ? -16.944 -1.722 14.526 1.00 98.31 68 GLU A CA 1
ATOM 545 C C . GLU A 1 68 ? -16.320 -0.474 13.875 1.00 98.31 68 GLU A C 1
ATOM 547 O O . GLU A 1 68 ? -16.156 -0.444 12.655 1.00 98.31 68 GLU A O 1
ATOM 552 N N . THR A 1 69 ? -15.901 0.530 14.655 1.00 98.44 69 THR A N 1
ATOM 553 C CA . THR A 1 69 ? -15.214 1.715 14.112 1.00 98.44 69 THR A CA 1
ATOM 554 C C . THR A 1 69 ? -13.822 1.359 13.592 1.00 98.44 69 THR A C 1
ATOM 556 O O . THR A 1 69 ? -13.455 1.750 12.481 1.00 98.44 69 THR A O 1
ATOM 559 N N . VAL A 1 70 ? -13.086 0.516 14.325 1.00 98.69 70 VAL A N 1
ATOM 560 C CA . VAL A 1 70 ? -11.777 -0.015 13.907 1.00 98.69 70 VAL A CA 1
ATOM 561 C C . VAL A 1 70 ? -11.928 -0.905 12.673 1.00 98.69 70 VAL A C 1
ATOM 563 O O . VAL A 1 70 ? -11.106 -0.846 11.753 1.00 98.69 70 VAL A O 1
ATOM 566 N N . ILE A 1 71 ? -12.994 -1.708 12.614 1.00 98.81 71 ILE A N 1
ATOM 567 C CA . ILE A 1 71 ? -13.309 -2.543 11.450 1.00 98.81 71 ILE A CA 1
ATOM 568 C C . ILE A 1 71 ? -13.584 -1.674 10.224 1.00 98.81 71 ILE A C 1
ATOM 570 O O . ILE A 1 71 ? -12.968 -1.895 9.180 1.00 98.81 71 ILE A O 1
ATOM 574 N N . ALA A 1 72 ? -14.454 -0.671 10.343 1.00 98.56 72 ALA A N 1
ATOM 575 C CA . ALA A 1 72 ? -14.792 0.231 9.248 1.00 98.56 72 ALA A CA 1
ATOM 576 C C . ALA A 1 72 ? -13.553 0.970 8.709 1.00 98.56 72 ALA A C 1
ATOM 578 O O . ALA A 1 72 ? -13.344 1.023 7.494 1.00 98.56 72 ALA A O 1
ATOM 579 N N . ASP A 1 73 ? -12.691 1.469 9.598 1.00 98.44 73 ASP A N 1
ATOM 580 C CA . ASP A 1 73 ? -11.419 2.097 9.233 1.00 98.44 73 ASP A CA 1
ATOM 581 C C . ASP A 1 73 ? -10.471 1.122 8.520 1.00 98.44 73 ASP A C 1
ATOM 583 O O . ASP A 1 73 ? -9.918 1.441 7.463 1.00 98.44 73 ASP A O 1
ATOM 587 N N . THR A 1 74 ? -10.325 -0.097 9.051 1.00 98.75 74 THR A N 1
ATOM 588 C CA . THR A 1 74 ? -9.491 -1.146 8.444 1.00 98.75 74 THR A CA 1
ATOM 589 C C . THR A 1 74 ? -9.973 -1.464 7.030 1.00 98.75 74 THR A C 1
ATOM 591 O O . THR A 1 74 ? -9.179 -1.529 6.088 1.00 98.75 74 THR A O 1
ATOM 594 N N . MET A 1 75 ? -11.287 -1.641 6.870 1.00 98.62 75 MET A N 1
ATOM 595 C CA . MET A 1 75 ? -11.923 -1.935 5.589 1.00 98.62 75 MET A CA 1
ATOM 596 C C . MET A 1 75 ? -11.684 -0.813 4.577 1.00 98.62 75 MET A C 1
ATOM 598 O O . MET A 1 75 ? -11.325 -1.105 3.435 1.00 98.62 75 MET A O 1
ATOM 602 N N . ARG A 1 76 ? -11.815 0.454 4.992 1.00 98.31 76 ARG A N 1
ATOM 603 C CA . ARG A 1 76 ? -11.553 1.626 4.140 1.00 98.31 76 ARG A CA 1
ATOM 604 C C . ARG A 1 76 ? -10.128 1.611 3.588 1.00 98.31 76 ARG A C 1
ATOM 606 O O . ARG A 1 76 ? -9.930 1.729 2.376 1.00 98.31 76 ARG A O 1
ATOM 613 N N . ILE A 1 77 ? -9.143 1.376 4.457 1.00 98.44 77 ILE A N 1
ATOM 614 C CA . ILE A 1 77 ? -7.728 1.323 4.070 1.00 98.44 77 ILE A CA 1
ATOM 615 C C . ILE A 1 77 ? -7.459 0.144 3.122 1.00 98.44 77 ILE A C 1
ATOM 617 O O . ILE A 1 77 ? -6.827 0.323 2.079 1.00 98.44 77 ILE A O 1
ATOM 621 N N . VAL A 1 78 ? -7.968 -1.058 3.424 1.00 98.12 78 VAL A N 1
ATOM 622 C CA . VAL A 1 78 ? -7.799 -2.248 2.563 1.00 98.12 78 VAL A CA 1
ATOM 623 C C . VAL A 1 78 ? -8.453 -2.052 1.190 1.00 98.12 78 VAL A C 1
ATOM 625 O O . VAL A 1 78 ? -7.889 -2.463 0.170 1.00 98.12 78 VAL A O 1
ATOM 628 N N . ALA A 1 79 ? -9.610 -1.386 1.146 1.00 97.25 79 ALA A N 1
ATOM 629 C CA . ALA A 1 79 ? -10.304 -1.042 -0.091 1.00 97.25 79 ALA A CA 1
ATOM 630 C C . ALA A 1 79 ? -9.583 0.049 -0.909 1.00 97.25 79 ALA A C 1
ATOM 632 O O . ALA A 1 79 ? -9.855 0.202 -2.106 1.00 97.25 79 ALA A O 1
ATOM 633 N N . LYS A 1 80 ? -8.630 0.761 -0.290 1.00 96.75 80 LYS A N 1
ATOM 634 C CA . LYS A 1 80 ? -7.985 1.983 -0.794 1.00 96.75 80 LYS A CA 1
ATOM 635 C C . LYS A 1 80 ? -8.971 3.124 -1.046 1.00 96.75 80 LYS A C 1
ATOM 637 O O . LYS A 1 80 ? -8.793 3.907 -1.982 1.00 96.75 80 LYS A O 1
ATOM 642 N N . ASP A 1 81 ? -10.024 3.188 -0.244 1.00 97.06 81 ASP A N 1
ATOM 643 C CA . ASP A 1 81 ? -10.988 4.279 -0.297 1.00 97.06 81 ASP A CA 1
ATOM 644 C C . ASP A 1 81 ? -10.376 5.529 0.347 1.00 97.06 81 ASP A C 1
ATOM 646 O O . ASP A 1 81 ? -9.840 5.446 1.444 1.00 97.06 81 ASP A O 1
ATOM 650 N N . GLY A 1 82 ? -10.380 6.660 -0.359 1.00 95.88 82 GLY A N 1
ATOM 651 C CA . GLY A 1 82 ? -9.647 7.868 0.043 1.00 95.88 82 GLY A CA 1
ATOM 652 C C . GLY A 1 82 ? -8.180 7.932 -0.408 1.00 95.88 82 GLY A C 1
ATOM 653 O O . GLY A 1 82 ? -7.429 8.775 0.074 1.00 95.88 82 GLY A O 1
ATOM 654 N N . LEU A 1 83 ? -7.724 7.082 -1.337 1.00 96.38 83 LEU A N 1
ATOM 655 C CA . LEU A 1 83 ? -6.359 7.187 -1.872 1.00 96.38 83 LEU A CA 1
ATOM 656 C C . LEU A 1 83 ? -6.098 8.590 -2.464 1.00 96.38 83 LEU A C 1
ATOM 658 O O . LEU A 1 83 ? -6.881 9.063 -3.286 1.00 96.38 83 LEU A O 1
ATOM 662 N N . ARG A 1 84 ? -4.966 9.211 -2.096 1.00 95.06 84 ARG A N 1
ATOM 663 C CA . ARG A 1 84 ? -4.563 10.611 -2.376 1.00 95.06 84 ARG A CA 1
ATOM 664 C C . ARG A 1 84 ? -5.298 11.708 -1.601 1.00 95.06 84 ARG A C 1
ATOM 666 O O . ARG A 1 84 ? -4.860 12.851 -1.672 1.00 95.06 84 ARG A O 1
ATOM 673 N N . THR A 1 85 ? -6.374 11.403 -0.881 1.00 96.81 85 THR A N 1
ATOM 674 C CA . THR A 1 85 ? -7.132 12.401 -0.097 1.00 96.81 85 THR A CA 1
ATOM 675 C C . THR A 1 85 ? -7.100 12.132 1.406 1.00 96.81 85 THR A C 1
ATOM 677 O O . THR A 1 85 ? -7.220 13.065 2.189 1.00 96.81 85 THR A O 1
ATOM 680 N N . ASP A 1 86 ? -6.909 10.879 1.809 1.00 97.50 86 ASP A N 1
ATOM 681 C CA . ASP A 1 86 ? -6.709 10.438 3.186 1.00 97.50 86 ASP A CA 1
ATOM 682 C C . ASP A 1 86 ? -5.239 10.030 3.370 1.00 97.50 86 ASP A C 1
ATOM 684 O O . ASP A 1 86 ? -4.726 9.135 2.686 1.00 97.50 86 ASP A O 1
ATOM 688 N N . SER A 1 87 ? -4.548 10.695 4.297 1.00 97.38 87 SER A N 1
ATOM 689 C CA . SER A 1 87 ? -3.135 10.444 4.589 1.00 97.38 87 SER A CA 1
ATOM 690 C C . SER A 1 87 ? -2.889 9.036 5.135 1.00 97.38 87 SER A C 1
ATOM 692 O O . SER A 1 87 ? -1.882 8.422 4.782 1.00 97.38 87 SER A O 1
ATOM 694 N N . ARG A 1 88 ? -3.821 8.473 5.918 1.00 97.44 88 ARG A N 1
ATOM 695 C CA . ARG A 1 88 ? -3.715 7.104 6.449 1.00 97.44 88 ARG A CA 1
ATOM 696 C C . ARG A 1 88 ? -3.751 6.096 5.309 1.00 97.44 88 ARG A C 1
ATOM 698 O O . ARG A 1 88 ? -2.976 5.148 5.303 1.00 97.44 88 ARG A O 1
ATOM 705 N N . VAL A 1 89 ? -4.592 6.318 4.302 1.00 98.12 89 VAL A N 1
ATOM 706 C CA . VAL A 1 89 ? -4.684 5.444 3.120 1.00 98.12 89 VAL A CA 1
ATOM 707 C C . VAL A 1 89 ? -3.466 5.624 2.214 1.00 98.12 89 VAL A C 1
ATOM 709 O O . VAL A 1 89 ? -2.919 4.641 1.709 1.00 98.12 89 VAL A O 1
ATOM 712 N N . GLN A 1 90 ? -3.001 6.863 2.036 1.00 98.50 90 GLN A N 1
ATOM 713 C CA . GLN A 1 90 ? -1.823 7.165 1.224 1.00 98.50 90 GLN A CA 1
ATOM 714 C C . GLN A 1 90 ? -0.549 6.513 1.784 1.00 98.50 90 GLN A C 1
ATOM 716 O O . GLN A 1 90 ? 0.186 5.893 1.018 1.00 98.50 90 GLN A O 1
ATOM 721 N N . VAL A 1 91 ? -0.337 6.540 3.105 1.00 98.25 91 VAL A N 1
ATOM 722 C CA . VAL A 1 91 ? 0.799 5.858 3.756 1.00 98.25 91 VAL A CA 1
ATOM 723 C C . VAL A 1 91 ? 0.825 4.360 3.433 1.00 98.25 91 VAL A C 1
ATOM 725 O O . VAL A 1 91 ? 1.890 3.774 3.240 1.00 98.25 91 VAL A O 1
ATOM 728 N N . HIS A 1 92 ? -0.339 3.717 3.317 1.00 98.44 92 HIS A N 1
ATOM 729 C CA . HIS A 1 92 ? -0.409 2.305 2.938 1.00 98.44 92 HIS A CA 1
ATOM 730 C C . HIS A 1 92 ? -0.066 2.062 1.462 1.00 98.44 92 HIS A C 1
ATOM 732 O O . HIS A 1 92 ? 0.504 1.016 1.141 1.00 98.44 92 HIS A O 1
ATOM 738 N N . GLU A 1 93 ? -0.384 2.997 0.561 1.00 98.25 93 GLU A N 1
ATOM 739 C CA . GLU A 1 93 ? 0.070 2.928 -0.834 1.00 98.25 93 GLU A CA 1
ATOM 740 C C . GLU A 1 93 ? 1.586 3.127 -0.931 1.00 98.25 93 GLU A C 1
ATOM 742 O O . GLU A 1 93 ? 2.246 2.391 -1.667 1.00 98.25 93 GLU A O 1
ATOM 747 N N . ASP A 1 94 ? 2.146 4.054 -0.152 1.00 98.50 94 ASP A N 1
ATOM 748 C CA . ASP A 1 94 ? 3.589 4.295 -0.089 1.00 98.50 94 ASP A CA 1
ATOM 749 C C . ASP A 1 94 ? 4.327 3.052 0.424 1.00 98.50 94 ASP A C 1
ATOM 751 O O . ASP A 1 94 ? 5.241 2.556 -0.237 1.00 98.50 94 ASP A O 1
ATOM 755 N N . ALA A 1 95 ? 3.858 2.469 1.536 1.00 98.25 95 ALA A N 1
ATOM 756 C CA . ALA A 1 95 ? 4.388 1.223 2.086 1.00 98.25 95 ALA A CA 1
ATOM 757 C C . ALA A 1 95 ? 4.336 0.074 1.066 1.0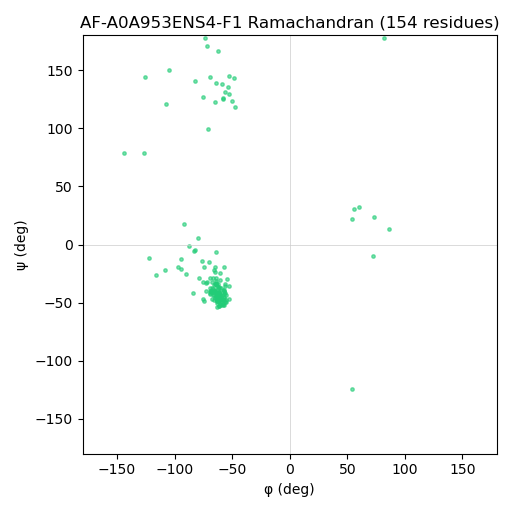0 98.25 95 ALA A C 1
ATOM 759 O O . ALA A 1 95 ? 5.265 -0.727 0.980 1.00 98.25 95 ALA A O 1
ATOM 760 N N . LEU A 1 96 ? 3.260 -0.016 0.280 1.00 97.19 96 LEU A N 1
ATOM 761 C CA . LEU A 1 96 ? 3.132 -1.013 -0.781 1.00 97.19 96 LEU A CA 1
ATOM 762 C C . LEU A 1 96 ? 4.142 -0.789 -1.910 1.00 97.19 96 LEU A C 1
ATOM 764 O O . LEU A 1 96 ? 4.741 -1.751 -2.388 1.00 97.19 96 LEU A O 1
ATOM 768 N N . CYS A 1 97 ? 4.336 0.455 -2.344 1.00 97.12 97 CYS A N 1
ATOM 769 C CA . CYS A 1 97 ? 5.297 0.772 -3.396 1.00 97.12 97 CYS A CA 1
ATOM 770 C C . CYS A 1 97 ? 6.737 0.479 -2.952 1.00 97.12 97 CYS A C 1
ATOM 772 O O . CYS A 1 97 ? 7.501 -0.090 -3.728 1.00 97.12 97 CYS A O 1
ATOM 774 N N . LEU A 1 98 ? 7.083 0.782 -1.699 1.00 97.50 98 LEU A N 1
ATOM 775 C CA . LEU A 1 98 ? 8.396 0.466 -1.129 1.00 97.50 98 LEU A CA 1
ATOM 776 C C . LEU A 1 98 ? 8.639 -1.047 -1.083 1.00 97.50 98 LEU A C 1
ATOM 778 O O . LEU A 1 98 ? 9.643 -1.517 -1.609 1.00 97.50 98 LEU A O 1
ATOM 782 N N . VAL A 1 99 ? 7.670 -1.826 -0.582 1.00 96.00 99 VAL A N 1
ATOM 783 C CA . VAL A 1 99 ? 7.727 -3.303 -0.614 1.00 96.00 99 VAL A CA 1
ATOM 784 C C . VAL A 1 99 ? 7.896 -3.830 -2.038 1.00 96.00 99 VAL A C 1
ATOM 786 O O . VAL A 1 99 ? 8.644 -4.781 -2.261 1.00 96.00 99 VAL A O 1
ATOM 789 N N . PHE A 1 100 ? 7.180 -3.243 -3.002 1.00 95.19 100 PHE A N 1
ATOM 790 C CA . PHE A 1 100 ? 7.285 -3.632 -4.403 1.00 95.19 100 PHE A CA 1
ATOM 791 C C . PHE A 1 100 ? 8.710 -3.429 -4.922 1.00 95.19 100 PHE A C 1
ATOM 793 O O . PHE A 1 100 ? 9.280 -4.364 -5.477 1.00 95.19 100 PHE A O 1
ATOM 800 N N . PHE A 1 101 ? 9.302 -2.250 -4.726 1.00 95.38 101 PHE A N 1
ATOM 801 C CA . PHE A 1 101 ? 10.653 -1.984 -5.213 1.00 95.38 101 PHE A CA 1
ATOM 802 C C . PHE A 1 101 ? 11.716 -2.826 -4.503 1.00 95.38 101 PHE A C 1
ATOM 804 O O . PHE A 1 101 ? 12.598 -3.362 -5.170 1.00 95.38 101 PHE A O 1
ATOM 811 N N . GLU A 1 102 ? 11.592 -2.999 -3.189 1.00 93.75 102 GLU A N 1
ATOM 812 C CA . GLU A 1 102 ? 12.542 -3.749 -2.365 1.00 93.75 102 GLU A CA 1
ATOM 813 C C . GLU A 1 102 ? 12.534 -5.253 -2.677 1.00 93.75 102 GLU A C 1
ATOM 815 O O . GLU A 1 102 ? 13.586 -5.856 -2.869 1.00 93.75 102 GLU A O 1
ATOM 820 N N . LEU A 1 103 ? 11.352 -5.875 -2.763 1.00 91.50 103 LEU A N 1
ATOM 821 C CA . LEU A 1 103 ? 11.241 -7.340 -2.803 1.00 91.50 103 LEU A CA 1
ATOM 822 C C . LEU A 1 103 ? 10.835 -7.903 -4.166 1.00 91.50 103 LEU A C 1
ATOM 824 O O . LEU A 1 103 ? 11.036 -9.087 -4.434 1.00 91.50 103 LEU A O 1
ATOM 828 N N . GLN A 1 104 ? 10.205 -7.093 -5.018 1.00 89.19 104 GLN A N 1
ATOM 829 C CA . GLN A 1 104 ? 9.602 -7.556 -6.272 1.00 89.19 104 GLN A CA 1
ATOM 830 C C . GLN A 1 104 ? 10.157 -6.846 -7.504 1.00 89.19 104 GLN A C 1
ATOM 832 O O . GLN A 1 104 ? 9.901 -7.306 -8.617 1.00 89.19 104 GLN A O 1
ATOM 837 N N . GLY A 1 105 ? 10.912 -5.757 -7.335 1.00 85.31 105 GLY A N 1
ATOM 838 C CA . GLY A 1 105 ? 11.402 -4.927 -8.431 1.00 85.31 105 GLY A CA 1
ATOM 839 C C . GLY A 1 105 ? 12.189 -5.736 -9.459 1.00 85.31 105 GLY A C 1
ATOM 840 O O . GLY A 1 105 ? 11.854 -5.702 -10.639 1.00 85.31 105 GLY A O 1
ATOM 841 N N . MET A 1 106 ? 13.155 -6.540 -9.003 1.00 87.62 106 MET A N 1
ATOM 842 C CA . MET A 1 106 ? 14.022 -7.349 -9.873 1.00 87.62 106 MET A CA 1
ATOM 843 C C . MET A 1 106 ? 13.254 -8.400 -10.675 1.00 87.62 106 MET A C 1
ATOM 845 O O . MET A 1 106 ? 13.343 -8.448 -11.901 1.00 87.62 106 MET A O 1
ATOM 849 N N . SER A 1 107 ? 12.467 -9.238 -9.996 1.00 86.69 107 SER A N 1
ATOM 850 C CA . SER A 1 107 ? 11.695 -10.298 -10.657 1.00 86.69 107 SER A CA 1
ATOM 851 C C . SER A 1 107 ? 10.630 -9.723 -11.591 1.00 86.69 107 SER A C 1
ATOM 853 O O . SER A 1 107 ? 10.373 -10.273 -12.663 1.00 86.69 107 SER A O 1
ATOM 855 N N . THR A 1 108 ? 10.054 -8.576 -11.227 1.00 82.25 108 THR A N 1
ATOM 856 C CA . THR A 1 108 ? 9.106 -7.856 -12.076 1.00 82.25 108 THR A CA 1
ATOM 857 C C . THR A 1 108 ? 9.795 -7.260 -13.301 1.00 82.25 108 THR A C 1
ATOM 859 O O . THR A 1 108 ? 9.258 -7.387 -14.397 1.00 82.25 108 THR A O 1
ATOM 862 N N . ALA A 1 109 ? 10.979 -6.660 -13.157 1.00 84.31 109 ALA A N 1
ATOM 863 C CA . ALA A 1 109 ? 11.745 -6.119 -14.279 1.00 84.31 109 ALA A CA 1
ATOM 864 C C . ALA A 1 109 ? 12.111 -7.216 -15.292 1.00 84.31 109 ALA A C 1
ATOM 866 O O . ALA A 1 109 ? 11.849 -7.069 -16.486 1.00 84.31 109 ALA A O 1
ATOM 867 N N . ALA A 1 110 ? 12.597 -8.366 -14.809 1.00 86.38 110 ALA A N 1
ATOM 868 C CA . ALA A 1 110 ? 12.902 -9.522 -15.653 1.00 86.38 110 ALA A CA 1
ATOM 869 C C . ALA A 1 110 ? 11.676 -10.019 -16.443 1.00 86.38 110 ALA A C 1
ATOM 871 O O . ALA A 1 110 ? 11.786 -10.361 -17.618 1.00 86.38 110 ALA A O 1
ATOM 872 N N . LEU A 1 111 ? 10.489 -10.016 -15.824 1.00 84.31 111 LEU A N 1
ATOM 873 C CA . LEU A 1 111 ? 9.235 -10.406 -16.479 1.00 84.31 111 LEU A CA 1
ATOM 874 C C . LEU A 1 111 ? 8.731 -9.360 -17.489 1.00 84.31 111 LEU A C 1
ATOM 876 O O . LEU A 1 111 ? 8.047 -9.694 -18.461 1.00 84.31 111 LEU A O 1
ATOM 880 N N . LEU A 1 112 ? 8.979 -8.077 -17.224 1.00 84.19 112 LEU A N 1
ATOM 881 C CA . LEU A 1 112 ? 8.410 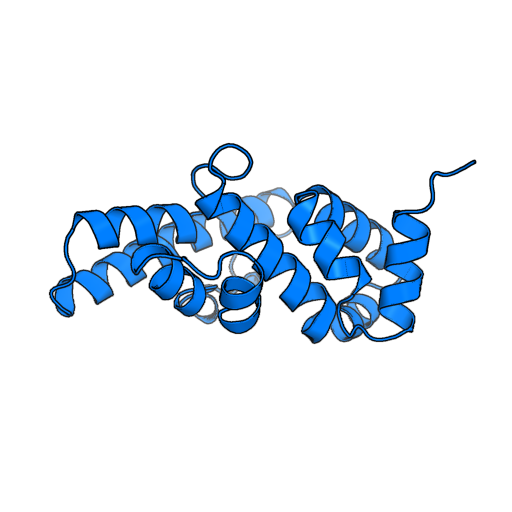-6.977 -17.996 1.00 84.19 112 LEU A CA 1
ATOM 882 C C . LEU A 1 112 ? 9.268 -6.541 -19.181 1.00 84.19 112 LEU A C 1
ATOM 884 O O . LEU A 1 112 ? 8.685 -6.007 -20.131 1.00 84.19 112 LEU A O 1
ATOM 888 N N . GLY A 1 113 ? 10.586 -6.757 -19.140 1.00 87.88 113 GLY A N 1
ATOM 889 C CA . GLY A 1 113 ? 11.515 -6.324 -20.186 1.00 87.88 113 GLY A CA 1
ATOM 890 C C . GLY A 1 113 ? 11.380 -4.824 -20.458 1.00 87.88 113 GLY A C 1
ATOM 891 O O . GLY A 1 113 ? 11.402 -4.017 -19.529 1.00 87.88 113 GLY A O 1
ATOM 892 N N . GLU A 1 114 ? 11.126 -4.454 -21.714 1.00 86.94 114 GLU A N 1
ATOM 893 C CA . GLU A 1 114 ? 10.929 -3.065 -22.171 1.00 86.94 114 GLU A CA 1
ATOM 894 C C . GLU A 1 114 ? 9.789 -2.317 -21.449 1.00 86.94 114 GLU A C 1
ATOM 896 O O . GLU A 1 114 ? 9.741 -1.092 -21.432 1.00 86.94 114 GLU A O 1
ATOM 901 N N . ARG A 1 115 ? 8.849 -3.025 -20.805 1.00 86.81 115 ARG A N 1
ATOM 902 C CA . ARG A 1 115 ? 7.740 -2.388 -20.065 1.00 86.81 115 ARG A CA 1
ATOM 903 C C . ARG A 1 115 ? 8.122 -1.936 -18.655 1.00 86.81 115 ARG A C 1
ATOM 905 O O . ARG A 1 115 ? 7.271 -1.363 -17.969 1.00 86.81 115 ARG A O 1
ATOM 912 N N . THR A 1 116 ? 9.342 -2.227 -18.209 1.00 88.44 116 THR A N 1
ATOM 913 C CA . THR A 1 116 ? 9.802 -1.967 -16.83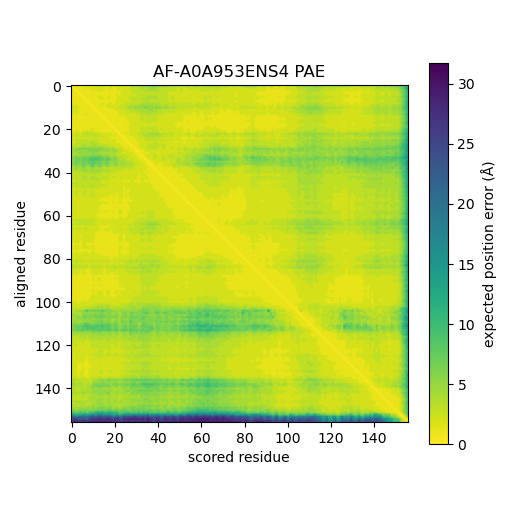9 1.00 88.44 116 THR A CA 1
ATOM 914 C C . THR A 1 116 ? 9.719 -0.484 -16.496 1.00 88.44 116 THR A C 1
ATOM 916 O O . THR A 1 116 ? 9.042 -0.133 -15.530 1.00 88.44 116 THR A O 1
ATOM 919 N N . GLU A 1 117 ? 10.286 0.391 -17.327 1.00 87.50 117 GLU A N 1
ATOM 920 C CA . GLU A 1 117 ? 10.279 1.849 -17.122 1.00 87.50 117 GLU A CA 1
ATOM 921 C C . GLU A 1 117 ? 8.856 2.392 -16.948 1.00 87.50 117 GLU A C 1
ATOM 923 O O . GLU A 1 117 ? 8.533 3.075 -15.975 1.00 87.50 117 GLU A O 1
ATOM 928 N N . GLY A 1 118 ? 7.944 1.982 -17.834 1.00 89.25 118 GLY A N 1
ATOM 929 C CA . GLY A 1 118 ? 6.545 2.394 -17.775 1.00 89.25 118 GLY A CA 1
ATOM 930 C C . GLY A 1 118 ? 5.789 1.887 -16.540 1.00 89.25 118 GLY A C 1
ATOM 931 O O . GLY A 1 118 ? 4.747 2.455 -16.198 1.00 89.25 118 GLY A O 1
ATOM 932 N N . VAL A 1 119 ? 6.249 0.819 -15.880 1.00 89.50 119 VAL A N 1
ATOM 933 C CA . VAL A 1 119 ? 5.708 0.362 -14.590 1.00 89.50 119 VAL A CA 1
ATOM 934 C C . VAL A 1 119 ? 6.344 1.121 -13.434 1.00 89.50 119 VAL A C 1
ATOM 936 O O . VAL A 1 119 ? 5.603 1.551 -12.551 1.00 89.50 119 VAL A O 1
ATOM 939 N N . VAL A 1 120 ? 7.657 1.356 -13.466 1.00 91.62 120 VAL A N 1
ATOM 940 C CA . VAL A 1 120 ? 8.369 2.163 -12.464 1.00 91.62 120 VAL A CA 1
ATOM 941 C C . VAL A 1 120 ? 7.777 3.571 -12.392 1.00 91.62 120 VAL A C 1
ATOM 943 O O . VAL A 1 120 ? 7.311 3.966 -11.324 1.00 91.62 120 VAL A O 1
ATOM 946 N N . ALA A 1 121 ? 7.641 4.271 -13.523 1.00 91.25 121 ALA A N 1
ATOM 947 C CA . ALA A 1 121 ? 7.044 5.608 -13.582 1.00 91.25 121 ALA A CA 1
ATOM 948 C C . ALA A 1 121 ? 5.613 5.638 -13.012 1.00 91.25 121 ALA A C 1
ATOM 950 O O . ALA A 1 121 ? 5.250 6.509 -12.220 1.00 91.25 121 ALA 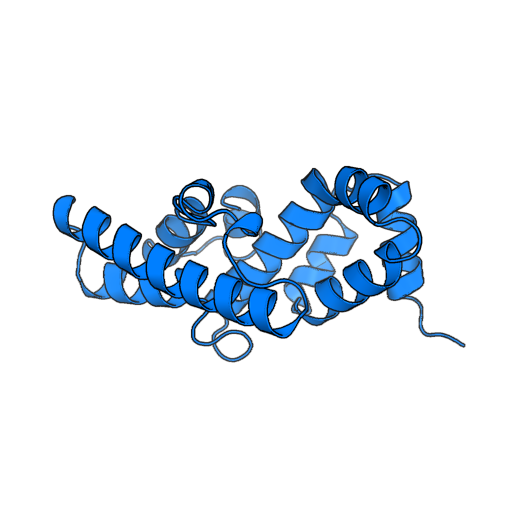A O 1
ATOM 951 N N . LYS A 1 122 ? 4.790 4.633 -13.347 1.00 92.00 122 LYS A N 1
ATOM 952 C CA . LYS A 1 122 ? 3.423 4.511 -12.812 1.00 92.00 122 LYS A CA 1
ATOM 953 C C . LYS A 1 122 ? 3.389 4.175 -11.327 1.00 92.00 122 LYS A C 1
ATOM 955 O O . LYS A 1 122 ? 2.390 4.491 -10.688 1.00 92.00 122 LYS A O 1
ATOM 960 N N . THR A 1 123 ? 4.388 3.481 -10.793 1.00 94.62 123 THR A N 1
ATOM 961 C CA . THR A 1 123 ? 4.489 3.196 -9.358 1.00 94.62 123 THR A CA 1
ATOM 962 C C . THR A 1 123 ? 4.927 4.447 -8.607 1.00 94.62 123 THR A C 1
ATOM 964 O O . THR A 1 123 ? 4.230 4.841 -7.678 1.00 94.62 123 THR A O 1
ATOM 967 N N . LEU A 1 124 ? 5.956 5.153 -9.086 1.00 95.00 124 LEU A N 1
ATOM 968 C CA . LEU A 1 124 ? 6.391 6.437 -8.530 1.00 95.00 124 LEU A CA 1
ATOM 969 C C . LEU A 1 124 ? 5.244 7.459 -8.499 1.00 95.00 124 LEU A C 1
ATOM 971 O O . LEU A 1 124 ? 5.013 8.104 -7.481 1.00 95.00 124 LEU A O 1
ATOM 975 N N . ALA A 1 125 ? 4.447 7.566 -9.567 1.00 94.62 125 ALA A N 1
ATOM 976 C CA . ALA A 1 125 ? 3.302 8.487 -9.648 1.00 94.62 125 ALA A CA 1
ATOM 977 C C . ALA A 1 125 ? 2.153 8.209 -8.647 1.00 94.62 125 ALA A C 1
ATOM 979 O O . ALA A 1 125 ? 1.176 8.963 -8.594 1.00 94.62 125 ALA A O 1
ATOM 980 N N . LYS A 1 126 ? 2.210 7.107 -7.891 1.00 94.88 126 LYS A N 1
ATOM 981 C CA . LYS A 1 126 ? 1.262 6.813 -6.802 1.00 94.88 126 LYS A CA 1
ATOM 982 C C . LYS A 1 126 ? 1.800 7.206 -5.432 1.00 94.88 126 LYS A C 1
ATOM 984 O O . LYS A 1 126 ? 0.997 7.312 -4.511 1.00 94.88 126 LYS A O 1
ATOM 989 N N . MET A 1 127 ? 3.115 7.369 -5.313 1.00 97.31 127 MET A N 1
ATOM 990 C CA . MET A 1 127 ? 3.787 7.623 -4.047 1.00 97.31 127 MET A CA 1
ATOM 991 C C . MET A 1 127 ? 3.704 9.100 -3.680 1.00 97.31 127 MET A C 1
ATOM 993 O O . MET A 1 127 ? 3.852 9.961 -4.553 1.00 97.31 127 MET A O 1
ATOM 997 N N . SER A 1 128 ? 3.506 9.370 -2.393 1.00 97.62 128 SER A N 1
ATOM 998 C CA . SER A 1 128 ? 3.662 10.702 -1.811 1.00 97.62 128 SER A CA 1
ATOM 999 C C . SER A 1 128 ? 5.137 11.113 -1.731 1.00 97.62 128 SER A C 1
ATOM 1001 O O . SER A 1 128 ? 6.038 10.289 -1.927 1.00 97.62 128 SER A O 1
ATOM 1003 N N . ASP A 1 129 ? 5.391 12.376 -1.389 1.00 96.50 129 ASP A N 1
ATOM 1004 C CA . ASP A 1 129 ? 6.746 12.875 -1.139 1.00 96.50 129 ASP A CA 1
ATOM 1005 C C . ASP A 1 129 ? 7.416 12.140 0.031 1.00 96.50 129 ASP A C 1
ATOM 1007 O O . ASP A 1 129 ? 8.591 11.792 -0.062 1.00 96.50 129 ASP A O 1
ATOM 1011 N N . LEU A 1 130 ? 6.657 11.798 1.083 1.00 96.75 130 LEU A N 1
ATOM 1012 C CA . LEU A 1 130 ? 7.150 10.990 2.206 1.00 96.75 130 LEU A CA 1
ATOM 1013 C C . LEU A 1 130 ? 7.625 9.612 1.724 1.00 96.75 130 LEU A C 1
ATOM 1015 O O . LEU A 1 130 ? 8.739 9.184 2.029 1.00 96.75 130 LEU A O 1
ATOM 1019 N N . GLY A 1 131 ? 6.798 8.929 0.928 1.00 97.38 131 GLY A N 1
ATOM 1020 C CA . GLY A 1 131 ? 7.145 7.628 0.362 1.00 97.38 131 GLY A CA 1
ATOM 1021 C C . GLY A 1 131 ? 8.375 7.695 -0.547 1.00 97.38 131 GLY A C 1
ATOM 1022 O O . GLY A 1 131 ? 9.229 6.811 -0.495 1.00 97.38 131 GLY A O 1
ATOM 1023 N N . ARG A 1 132 ? 8.486 8.742 -1.373 1.00 96.31 132 ARG A N 1
ATOM 1024 C CA . ARG A 1 132 ? 9.642 8.970 -2.257 1.00 96.31 132 ARG A CA 1
ATOM 1025 C C . ARG A 1 132 ? 10.918 9.282 -1.476 1.00 96.31 132 ARG A C 1
ATOM 1027 O O . ARG A 1 132 ? 11.973 8.787 -1.862 1.00 96.31 132 ARG A O 1
ATOM 1034 N N . GLY A 1 133 ? 10.819 10.028 -0.376 1.00 96.25 133 GLY A N 1
ATOM 1035 C CA . GLY A 1 133 ? 11.939 10.275 0.535 1.00 96.25 133 GLY A CA 1
ATOM 1036 C C . GLY A 1 133 ? 12.520 8.968 1.070 1.00 96.25 133 GLY A C 1
ATOM 1037 O O . GLY A 1 133 ? 13.699 8.688 0.878 1.00 96.25 133 GLY A O 1
ATOM 1038 N N . HIS A 1 134 ? 11.672 8.091 1.613 1.00 97.00 134 HIS A N 1
ATOM 1039 C CA . HIS A 1 134 ? 12.123 6.776 2.077 1.00 97.00 134 HIS A CA 1
ATOM 1040 C C . HIS A 1 134 ? 12.598 5.852 0.950 1.00 97.00 134 HIS A C 1
ATOM 1042 O O . HIS A 1 134 ? 13.475 5.018 1.168 1.00 97.00 134 HIS A O 1
ATOM 1048 N N . LEU A 1 135 ? 12.065 5.995 -0.268 1.00 95.75 135 LEU A N 1
ATOM 1049 C CA . LEU A 1 135 ? 12.536 5.225 -1.419 1.00 95.75 135 LEU A CA 1
ATOM 1050 C C . LEU A 1 135 ? 13.993 5.545 -1.773 1.00 95.75 135 LEU A C 1
ATOM 1052 O O . LEU A 1 135 ? 14.700 4.653 -2.247 1.00 95.75 135 LEU A O 1
ATOM 1056 N N . ALA A 1 136 ? 14.441 6.784 -1.564 1.00 91.94 136 ALA A N 1
ATOM 1057 C CA . ALA A 1 136 ? 15.825 7.185 -1.811 1.00 91.94 136 ALA A CA 1
ATOM 1058 C C . ALA A 1 136 ? 16.808 6.453 -0.881 1.00 91.94 136 ALA A C 1
ATOM 1060 O O . ALA A 1 136 ? 17.901 6.088 -1.303 1.00 91.94 136 ALA A O 1
ATOM 1061 N N . GLU A 1 137 ? 16.384 6.166 0.349 1.00 91.50 137 GLU A N 1
ATOM 1062 C CA . GLU A 1 137 ? 17.194 5.501 1.378 1.00 91.50 137 GLU A CA 1
ATOM 1063 C C . GLU A 1 137 ? 16.990 3.976 1.420 1.00 91.50 137 GLU A C 1
ATOM 1065 O O . GLU A 1 137 ? 17.757 3.254 2.058 1.00 91.50 137 GLU A O 1
ATOM 1070 N N . ALA A 1 138 ? 15.958 3.463 0.744 1.00 91.25 138 ALA A N 1
ATOM 1071 C CA . ALA A 1 138 ? 15.614 2.047 0.766 1.00 91.25 138 ALA A CA 1
ATOM 1072 C C . ALA A 1 138 ? 16.717 1.164 0.153 1.00 91.25 138 ALA A C 1
ATOM 1074 O O . ALA A 1 138 ? 17.272 1.459 -0.913 1.00 91.25 138 ALA A O 1
ATOM 1075 N N . SER A 1 139 ? 16.971 0.019 0.796 1.00 89.19 139 SER A N 1
ATOM 1076 C CA . SER A 1 139 ? 17.859 -1.019 0.269 1.00 89.19 139 SER A CA 1
ATOM 1077 C C . SER A 1 139 ? 17.190 -1.702 -0.924 1.00 89.19 139 SER A C 1
ATOM 1079 O O . SER A 1 139 ? 16.296 -2.529 -0.772 1.00 89.19 139 SER A O 1
ATOM 1081 N N . ILE A 1 140 ? 17.577 -1.301 -2.130 1.00 89.88 140 ILE A N 1
ATOM 1082 C CA . ILE A 1 140 ? 17.007 -1.782 -3.390 1.00 89.88 140 ILE A CA 1
ATOM 1083 C C . ILE A 1 140 ? 18.150 -2.294 -4.261 1.00 89.88 140 ILE A C 1
ATOM 1085 O O . ILE A 1 140 ? 19.245 -1.731 -4.249 1.00 89.88 140 ILE A O 1
ATOM 1089 N N . ALA A 1 141 ? 17.889 -3.359 -5.021 1.00 88.12 141 ALA A N 1
ATOM 1090 C CA . ALA A 1 141 ? 18.853 -3.904 -5.969 1.00 88.12 141 ALA A CA 1
ATOM 1091 C C . ALA A 1 141 ? 19.364 -2.808 -6.935 1.00 88.12 141 ALA A C 1
ATOM 1093 O O . ALA A 1 141 ? 18.541 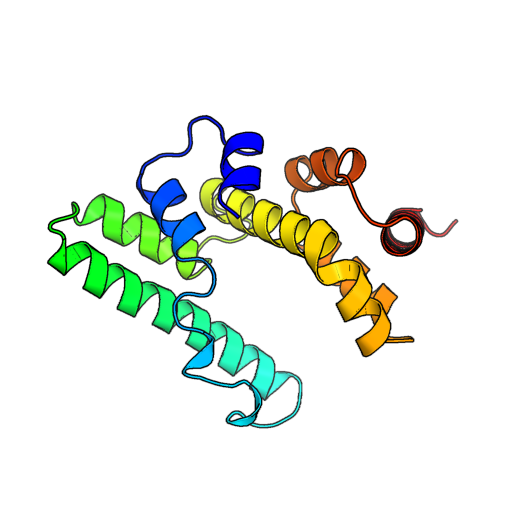-2.035 -7.445 1.00 88.12 141 ALA A O 1
ATOM 1094 N N . PRO A 1 142 ? 20.680 -2.730 -7.211 1.00 88.81 142 PRO A N 1
ATOM 1095 C CA . PRO A 1 142 ? 21.267 -1.665 -8.029 1.00 88.81 142 PRO A CA 1
ATOM 1096 C C . PRO A 1 142 ? 20.606 -1.485 -9.402 1.00 88.81 142 PRO A C 1
ATOM 1098 O O . PRO A 1 142 ? 20.440 -0.363 -9.871 1.00 88.81 142 PRO A O 1
ATOM 1101 N N . GLU A 1 143 ? 20.167 -2.571 -10.031 1.00 85.50 143 GLU A N 1
ATOM 1102 C CA . GLU A 1 143 ? 19.512 -2.546 -11.337 1.00 85.50 143 GLU A CA 1
ATOM 1103 C C . GLU A 1 143 ? 18.126 -1.895 -11.264 1.00 85.50 143 GLU A C 1
ATOM 1105 O O . GLU A 1 143 ? 17.760 -1.106 -12.132 1.00 85.50 143 GLU A O 1
ATOM 1110 N N . VAL A 1 144 ? 17.359 -2.170 -10.204 1.00 87.50 144 VAL A N 1
ATOM 1111 C CA . VAL A 1 144 ? 16.066 -1.506 -9.966 1.00 87.50 144 VAL A CA 1
ATOM 1112 C C . VAL A 1 144 ? 16.287 -0.035 -9.619 1.00 87.50 144 VAL A C 1
ATOM 1114 O O . VAL A 1 144 ? 15.541 0.817 -10.102 1.00 87.50 144 VAL A O 1
ATOM 1117 N N . ARG A 1 145 ? 17.322 0.271 -8.823 1.00 91.62 145 ARG A N 1
ATOM 1118 C CA . ARG A 1 145 ? 17.710 1.644 -8.475 1.00 91.62 145 ARG A CA 1
ATOM 1119 C C . ARG A 1 145 ? 18.008 2.472 -9.722 1.00 91.62 145 ARG A C 1
ATOM 1121 O O . ARG A 1 145 ? 17.433 3.542 -9.869 1.00 91.62 145 ARG A O 1
ATOM 1128 N N . ALA A 1 146 ? 18.805 1.943 -10.649 1.00 89.62 146 ALA A N 1
ATOM 1129 C CA . ALA A 1 146 ? 19.146 2.637 -11.889 1.00 89.62 146 ALA A CA 1
ATOM 1130 C C . ALA A 1 146 ? 17.903 3.030 -12.710 1.00 89.62 146 ALA A C 1
ATOM 1132 O O . ALA A 1 146 ? 17.825 4.146 -13.219 1.00 89.62 146 ALA A O 1
ATOM 1133 N N . VAL A 1 147 ? 16.895 2.150 -12.794 1.00 88.69 147 VAL A N 1
ATOM 1134 C CA . VAL A 1 147 ? 15.637 2.458 -13.499 1.00 88.69 147 VAL A CA 1
ATOM 1135 C C . VAL A 1 147 ? 14.808 3.508 -12.753 1.00 88.69 147 VAL A C 1
ATOM 1137 O O . VAL A 1 147 ? 14.179 4.357 -13.383 1.00 88.69 147 VAL A O 1
ATOM 1140 N N . ILE A 1 148 ? 14.787 3.467 -11.417 1.00 90.69 148 ILE A N 1
ATOM 1141 C CA . ILE A 1 148 ? 14.118 4.492 -10.602 1.00 90.69 148 ILE A CA 1
ATOM 1142 C C . ILE A 1 148 ? 14.769 5.860 -10.836 1.00 90.69 148 ILE A C 1
ATOM 1144 O O . ILE A 1 148 ? 14.055 6.823 -11.105 1.00 90.69 148 ILE A O 1
ATOM 1148 N N . ASP A 1 149 ? 16.096 5.941 -10.775 1.00 90.12 149 ASP A N 1
ATOM 1149 C CA . ASP A 1 149 ? 16.843 7.197 -10.894 1.00 90.12 149 ASP A CA 1
ATOM 1150 C C . ASP A 1 149 ? 16.721 7.796 -12.301 1.00 90.12 149 ASP A C 1
ATOM 1152 O O . ASP A 1 149 ? 16.534 9.006 -12.449 1.00 90.12 149 ASP A O 1
ATOM 1156 N N . ALA A 1 150 ? 16.723 6.951 -13.336 1.00 87.25 150 ALA A N 1
ATOM 1157 C CA . ALA A 1 150 ? 16.422 7.371 -14.702 1.00 87.25 150 ALA A CA 1
ATOM 1158 C C . ALA A 1 150 ? 14.997 7.942 -14.822 1.00 87.25 150 ALA A C 1
ATOM 1160 O O . ALA A 1 150 ? 14.800 8.967 -15.464 1.00 87.25 150 ALA A O 1
ATOM 1161 N N . ALA A 1 151 ? 14.010 7.332 -14.156 1.00 85.88 151 ALA A N 1
ATOM 1162 C CA . ALA A 1 151 ? 12.623 7.805 -14.172 1.00 85.88 151 ALA A CA 1
ATOM 1163 C C . ALA A 1 151 ? 12.373 9.064 -13.316 1.00 85.88 151 ALA A C 1
ATOM 1165 O O . ALA A 1 151 ? 11.337 9.713 -13.475 1.00 85.88 151 ALA A O 1
ATOM 1166 N N . LEU A 1 152 ? 13.263 9.375 -12.367 1.00 82.06 152 LEU A N 1
ATOM 1167 C CA . LEU A 1 152 ? 13.203 10.572 -11.519 1.00 82.06 152 LEU A CA 1
ATOM 1168 C C . LEU A 1 152 ? 14.027 11.735 -12.068 1.00 82.06 152 LEU A C 1
ATOM 1170 O O . LEU A 1 152 ? 13.779 12.880 -11.689 1.00 82.06 152 LEU A O 1
ATOM 1174 N N . SER A 1 153 ? 14.994 11.449 -12.936 1.00 76.56 153 SER A N 1
ATOM 1175 C CA . SER A 1 153 ? 15.743 12.478 -13.636 1.00 76.56 153 SER A CA 1
ATOM 1176 C C . SER A 1 153 ? 14.780 13.224 -14.561 1.00 76.56 153 SER A C 1
ATOM 1178 O O . SER A 1 153 ? 14.121 12.583 -15.381 1.00 76.56 153 SER A O 1
ATOM 1180 N N . PRO A 1 154 ? 14.638 14.553 -14.428 1.00 56.12 154 PRO A N 1
ATOM 1181 C CA . PRO A 1 154 ? 13.917 15.316 -15.431 1.00 56.12 154 PRO A CA 1
ATOM 1182 C C . PRO A 1 154 ? 14.619 15.069 -16.768 1.00 56.12 154 PRO A C 1
ATOM 1184 O O . PRO A 1 154 ? 15.837 15.230 -16.857 1.00 56.12 154 PRO A O 1
ATOM 1187 N N . GLU A 1 155 ? 13.878 14.633 -17.787 1.00 52.50 155 GLU A N 1
ATOM 1188 C CA . GLU A 1 155 ? 14.364 14.760 -19.160 1.00 52.50 155 GLU A CA 1
ATOM 1189 C C . GLU A 1 155 ? 14.803 16.224 -19.336 1.00 52.50 155 GLU A C 1
ATOM 1191 O O . GLU A 1 155 ? 14.043 17.138 -18.998 1.00 52.50 155 GLU A O 1
ATOM 1196 N N . GLY A 1 156 ? 16.065 16.431 -19.723 1.00 42.72 156 GLY A N 1
ATOM 1197 C CA . GLY A 1 156 ? 16.608 17.761 -20.005 1.00 42.72 156 GLY A CA 1
ATOM 1198 C C . GLY A 1 156 ? 15.897 18.442 -21.164 1.00 42.72 156 GLY A C 1
ATOM 1199 O O . GLY A 1 156 ? 15.387 17.722 -22.052 1.00 42.72 156 GLY A O 1
#